Protein AF-A0AAP9J0S4-F1 (afdb_monomer_lite)

InterPro domains:
  IPR005135 Endonuclease/exonuclease/phosphatase [PF03372] (2-81)
  IPR036691 Endonuclease/exonuclease/phosphatase superfamily [G3DSA:3.60.10.10] (1-90)
  IPR036691 Endonuclease/exonuclease/phosphatase superfamily [SSF56219] (2-86)
  IPR051916 GPI-anchor maturation lipid remodeler [PTHR14859] (1-74)

Organism: Paenibacillus thiaminolyticus (NCBI:txid49283)

pLDDT: mean 79.54, std 16.43, range [41.91, 96.81]

Foldseek 3Di:
DLVVVLVVVDQKDKDAWQKQLADVVVVNDNRQVVSCVSSVQPAKDDDFPDWDDDPPDDDIITTTMMMTGNDHDPDDDDDDPPPPDPDDDPDDDD

Radius of gyration: 18.27 Å; chains: 1; bounding box: 51×46×35 Å

Secondary structure (DSSP, 8-state):
-HHHHHHTT-SEEEEEEEEES--GGGTT-BHHHHHHHHTT--EEEEEEEEEE--SSSSS-EEEEEEEEESS-----------------------

Structure (mmCIF, N/CA/C/O backbone):
data_AF-A0AAP9J0S4-F1
#
_entry.id   AF-A0AAP9J0S4-F1
#
loop_
_atom_site.group_PDB
_atom_site.id
_atom_site.type_symbol
_atom_site.label_atom_id
_atom_site.label_alt_id
_atom_site.label_comp_id
_atom_site.label_asym_id
_atom_site.label_entity_id
_atom_site.label_seq_id
_atom_site.pdbx_PDB_ins_code
_atom_site.Cartn_x
_atom_site.Cartn_y
_atom_site.Cartn_z
_atom_site.occupancy
_atom_site.B_iso_or_equiv
_atom_site.auth_seq_id
_atom_site.auth_comp_id
_atom_site.auth_asym_id
_atom_site.auth_atom_id
_atom_site.pdbx_PDB_model_num
ATOM 1 N N . MET A 1 1 ? -13.306 -4.334 -8.137 1.00 73.06 1 MET A N 1
ATOM 2 C CA . MET A 1 1 ? -12.638 -4.315 -6.817 1.00 73.06 1 MET A CA 1
ATOM 3 C C . MET A 1 1 ? -13.171 -3.201 -5.927 1.00 73.06 1 MET A C 1
ATOM 5 O O . MET A 1 1 ? -13.698 -3.526 -4.879 1.00 73.06 1 MET A O 1
ATOM 9 N N . ALA A 1 2 ? -13.100 -1.930 -6.343 1.00 73.94 2 ALA A N 1
ATOM 10 C CA . ALA A 1 2 ? -13.507 -0.799 -5.498 1.00 73.94 2 ALA A CA 1
ATOM 11 C C . ALA A 1 2 ? -14.925 -0.918 -4.909 1.00 73.94 2 ALA A C 1
ATOM 13 O O . ALA A 1 2 ? -15.080 -0.732 -3.714 1.00 73.94 2 ALA A O 1
ATOM 14 N N . GLN A 1 3 ? -15.923 -1.319 -5.701 1.00 78.19 3 GLN A N 1
ATOM 15 C CA . GLN A 1 3 ? -17.304 -1.445 -5.217 1.00 78.19 3 GLN A CA 1
ATOM 16 C C . GLN A 1 3 ? -17.453 -2.425 -4.036 1.00 78.19 3 GLN A C 1
ATOM 18 O O . GLN A 1 3 ? -18.092 -2.102 -3.045 1.00 78.19 3 GLN A O 1
ATOM 23 N N . VAL A 1 4 ? -16.800 -3.590 -4.094 1.00 84.12 4 VAL A N 1
ATOM 24 C CA . VAL A 1 4 ? -16.841 -4.585 -3.004 1.00 84.12 4 VAL A CA 1
ATOM 25 C C . VAL A 1 4 ? -16.211 -4.030 -1.722 1.00 84.12 4 VAL A C 1
ATOM 27 O O . VAL A 1 4 ? -16.679 -4.305 -0.624 1.00 84.12 4 VAL A O 1
ATOM 30 N N . ILE A 1 5 ? -15.156 -3.227 -1.868 1.00 82.69 5 ILE A N 1
ATOM 31 C CA . ILE A 1 5 ? -14.460 -2.580 -0.751 1.00 82.69 5 ILE A CA 1
ATOM 32 C C . ILE A 1 5 ? -15.303 -1.437 -0.155 1.00 82.69 5 ILE A C 1
ATOM 34 O O . ILE A 1 5 ? -15.322 -1.240 1.060 1.00 82.69 5 ILE A O 1
ATOM 38 N N . GLU A 1 6 ? -16.004 -0.675 -0.999 1.00 84.25 6 GLU A N 1
ATOM 39 C CA . GLU A 1 6 ? -16.937 0.375 -0.567 1.00 84.25 6 GLU A CA 1
ATOM 40 C C . GLU A 1 6 ? -18.061 -0.227 0.285 1.00 84.25 6 GLU A C 1
ATOM 42 O O . GLU A 1 6 ? -18.354 0.267 1.375 1.00 84.25 6 GLU A O 1
ATOM 47 N N . GLU A 1 7 ? -18.635 -1.336 -0.181 1.00 87.00 7 GLU A N 1
ATOM 48 C CA . GLU A 1 7 ? -19.712 -2.059 0.496 1.00 87.00 7 GLU A CA 1
ATOM 49 C C . GLU A 1 7 ? -19.257 -2.704 1.817 1.00 87.00 7 GLU A C 1
ATOM 51 O O . GLU A 1 7 ? -20.052 -2.802 2.751 1.00 87.00 7 GLU A O 1
ATOM 56 N N . SER A 1 8 ? -17.980 -3.086 1.950 1.00 87.56 8 SER A N 1
ATOM 57 C CA . SER A 1 8 ? -17.461 -3.696 3.182 1.00 87.56 8 SER A CA 1
ATOM 58 C C . SER A 1 8 ? -17.218 -2.710 4.329 1.00 87.56 8 SER A C 1
ATOM 60 O O . SER A 1 8 ? -16.914 -3.145 5.437 1.00 87.56 8 SER A O 1
ATOM 62 N N . GLN A 1 9 ? -17.310 -1.396 4.085 1.00 85.62 9 GLN A N 1
ATOM 63 C CA . GLN A 1 9 ? -17.093 -0.324 5.073 1.00 85.62 9 GLN A CA 1
ATOM 64 C C . GLN A 1 9 ? -15.787 -0.434 5.891 1.00 85.62 9 GLN A C 1
ATOM 66 O O . GLN A 1 9 ? -15.695 0.097 6.998 1.00 85.62 9 GLN A O 1
ATOM 71 N N . THR A 1 10 ? -14.764 -1.075 5.330 1.00 89.25 10 THR A N 1
ATOM 72 C CA . THR A 1 10 ? -13.496 -1.403 5.996 1.00 89.25 10 THR A CA 1
ATOM 73 C C . THR A 1 10 ? -12.687 -0.172 6.394 1.00 89.25 10 THR A C 1
ATOM 75 O O . THR A 1 10 ? -12.570 0.786 5.629 1.00 89.25 10 THR A O 1
ATOM 78 N N . ASP A 1 11 ? -12.057 -0.231 7.569 1.00 94.31 11 ASP A N 1
ATOM 79 C CA . ASP A 1 11 ? -11.167 0.830 8.058 1.00 94.31 11 ASP A CA 1
ATOM 80 C C . ASP A 1 11 ? -9.730 0.710 7.533 1.00 94.31 11 ASP A C 1
ATOM 82 O O . ASP A 1 11 ? -9.037 1.719 7.373 1.00 94.31 11 ASP A O 1
ATOM 86 N N . ILE A 1 12 ? -9.290 -0.524 7.265 1.00 94.75 12 ILE A N 1
ATOM 87 C CA . ILE A 1 12 ? -7.959 -0.861 6.756 1.00 94.75 12 ILE A CA 1
ATOM 88 C C . ILE A 1 12 ? -8.114 -1.880 5.630 1.00 94.75 12 ILE A C 1
ATOM 90 O O . ILE A 1 12 ? -8.844 -2.861 5.765 1.00 94.75 12 ILE A O 1
ATOM 94 N N . ILE A 1 13 ? -7.402 -1.656 4.530 1.00 94.75 13 ILE A N 1
ATOM 95 C CA . ILE A 1 13 ? -7.391 -2.529 3.358 1.00 94.75 13 ILE A CA 1
ATO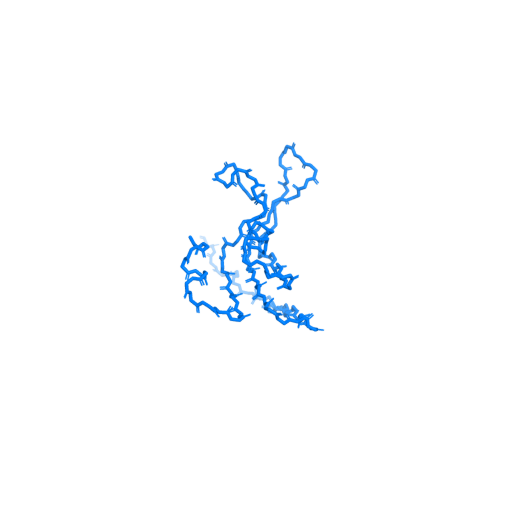M 96 C C . ILE A 1 13 ? -5.944 -2.897 3.061 1.00 94.75 13 ILE A C 1
ATOM 98 O O . ILE A 1 13 ? -5.103 -2.012 2.920 1.00 94.75 13 ILE A O 1
ATOM 102 N N . ALA A 1 14 ? -5.671 -4.192 2.922 1.00 94.75 14 ALA A N 1
ATOM 103 C CA . ALA A 1 14 ? -4.403 -4.708 2.422 1.00 94.75 14 ALA A CA 1
ATOM 104 C C . ALA A 1 14 ? -4.628 -5.353 1.050 1.00 94.75 14 ALA A C 1
ATOM 106 O O . ALA A 1 14 ? -5.504 -6.202 0.892 1.00 94.75 14 ALA A O 1
ATOM 107 N N . LEU A 1 15 ? -3.846 -4.930 0.063 1.00 94.06 15 LEU A N 1
ATOM 108 C CA . LEU A 1 15 ? -3.925 -5.381 -1.319 1.00 94.06 15 LEU A CA 1
ATOM 109 C C . LEU A 1 15 ? -2.609 -6.040 -1.712 1.00 94.06 15 LEU A C 1
ATOM 111 O O . LEU A 1 15 ? -1.535 -5.477 -1.486 1.00 94.06 15 LEU A O 1
ATOM 115 N N . ASN A 1 16 ? -2.713 -7.204 -2.341 1.00 93.31 16 ASN A N 1
ATOM 116 C CA . ASN A 1 16 ? -1.612 -7.806 -3.080 1.00 93.31 16 ASN A CA 1
ATOM 117 C C . ASN A 1 16 ? -1.713 -7.398 -4.551 1.00 93.31 16 ASN A C 1
ATOM 119 O O . ASN A 1 16 ? -2.776 -6.983 -5.015 1.00 93.31 16 ASN A O 1
ATOM 123 N N . GLU A 1 17 ? -0.617 -7.582 -5.278 1.00 90.94 17 GLU A N 1
ATOM 124 C CA . GLU A 1 17 ? -0.600 -7.517 -6.742 1.00 90.94 17 GLU A CA 1
ATOM 125 C C . GLU A 1 17 ? -1.001 -6.160 -7.346 1.00 90.94 17 GLU A C 1
ATOM 127 O O . GLU A 1 17 ? -1.637 -6.083 -8.395 1.00 90.94 17 GLU A O 1
ATOM 132 N N . VAL A 1 18 ? -0.631 -5.068 -6.679 1.00 90.12 18 VAL A N 1
ATOM 133 C CA . VAL A 1 18 ? -0.972 -3.710 -7.108 1.00 90.12 18 VAL A CA 1
ATOM 134 C C . VAL A 1 18 ? 0.034 -3.215 -8.142 1.00 90.12 18 VAL A C 1
ATOM 136 O O . VAL A 1 18 ? 1.232 -3.121 -7.858 1.00 90.12 18 VAL A O 1
ATOM 139 N N . ASP A 1 19 ? -0.471 -2.850 -9.321 1.00 87.00 19 ASP A N 1
ATOM 140 C CA . ASP A 1 19 ? 0.311 -2.240 -10.396 1.00 87.00 19 ASP A CA 1
ATOM 141 C C . ASP A 1 19 ? 0.490 -0.732 -10.174 1.00 87.00 19 ASP A C 1
ATOM 143 O O . ASP A 1 19 ? -0.459 0.011 -9.900 1.00 87.00 19 ASP A O 1
ATOM 147 N N . LYS A 1 20 ? 1.712 -0.258 -10.420 1.00 82.00 20 LYS A N 1
ATOM 148 C CA . LYS A 1 20 ? 2.051 1.158 -10.545 1.00 82.00 20 LYS A CA 1
ATOM 149 C C . LYS A 1 20 ? 2.893 1.360 -11.799 1.00 82.00 20 LYS A C 1
ATOM 151 O O . LYS A 1 20 ? 4.083 1.056 -11.810 1.00 82.00 20 LYS A O 1
ATOM 156 N N . TYR A 1 21 ? 2.259 1.820 -12.879 1.00 74.25 21 TYR A N 1
ATOM 157 C CA . TYR A 1 21 ? 2.886 1.958 -14.206 1.00 74.25 21 TYR A CA 1
ATOM 158 C C . TYR A 1 21 ? 3.491 0.642 -14.755 1.00 74.25 21 TYR A C 1
ATOM 160 O O . TYR A 1 21 ? 4.445 0.664 -15.531 1.00 74.25 21 TYR A O 1
ATOM 168 N N . PHE A 1 22 ? 2.980 -0.522 -14.325 1.00 57.59 22 PHE A N 1
ATOM 169 C CA . PHE A 1 22 ? 3.620 -1.823 -14.570 1.00 57.59 22 PHE A CA 1
ATOM 170 C C . PHE A 1 22 ? 3.327 -2.412 -15.959 1.00 57.59 22 PHE A C 1
ATOM 172 O O . PHE A 1 22 ? 4.168 -3.116 -16.517 1.00 57.59 22 PHE A O 1
ATOM 179 N N . SER A 1 23 ? 2.168 -2.136 -16.569 1.00 58.34 23 SER A N 1
ATOM 180 C CA . SER A 1 23 ? 1.888 -2.669 -17.904 1.00 58.34 23 SER A CA 1
ATOM 181 C C . SER A 1 23 ? 0.921 -1.830 -18.739 1.00 58.34 23 SER A C 1
ATOM 183 O O . SER A 1 23 ? 0.016 -1.170 -18.233 1.00 58.34 23 SER A O 1
ATOM 185 N N . ARG A 1 24 ? 1.035 -1.975 -20.069 1.00 54.34 24 ARG A N 1
ATOM 186 C CA . ARG A 1 24 ? 0.017 -1.527 -21.039 1.00 54.34 24 ARG A CA 1
ATOM 187 C C . ARG A 1 24 ? -1.371 -2.131 -20.771 1.00 54.34 24 ARG A C 1
ATOM 189 O O . ARG A 1 24 ? -2.350 -1.581 -21.252 1.00 54.34 24 ARG A O 1
ATOM 196 N N . ARG A 1 25 ? -1.468 -3.260 -20.048 1.00 56.75 25 ARG A N 1
ATOM 197 C CA . ARG A 1 25 ? -2.754 -3.898 -19.713 1.00 56.75 25 ARG A CA 1
ATOM 198 C C . ARG A 1 25 ? -3.489 -3.191 -18.573 1.00 56.75 25 ARG A C 1
ATOM 200 O O . ARG A 1 25 ? -4.705 -3.304 -18.506 1.00 56.75 25 ARG A O 1
ATOM 207 N N . SER A 1 26 ? -2.774 -2.465 -17.714 1.00 55.28 26 SER A N 1
ATOM 208 C CA . SER A 1 26 ? -3.342 -1.585 -16.684 1.00 55.28 26 SER A CA 1
ATOM 209 C C . SER A 1 26 ? -3.441 -0.126 -17.145 1.00 55.28 26 SER A C 1
ATOM 211 O O . SER A 1 26 ? -3.659 0.755 -16.322 1.00 55.28 26 SER A O 1
ATOM 213 N N . ASP A 1 27 ? -3.258 0.134 -18.447 1.00 58.38 27 ASP A N 1
ATOM 214 C CA . ASP A 1 27 ? -3.213 1.473 -19.055 1.00 58.38 27 ASP A CA 1
ATOM 215 C C . ASP A 1 27 ? -2.205 2.426 -18.379 1.00 58.38 27 ASP A C 1
ATOM 217 O O . ASP A 1 27 ? -2.355 3.644 -18.381 1.00 58.38 27 ASP A O 1
ATOM 221 N N . ASN A 1 28 ? -1.156 1.859 -17.765 1.00 60.28 28 ASN A N 1
ATOM 222 C CA . ASN A 1 28 ? -0.207 2.574 -16.908 1.00 60.28 28 ASN A CA 1
ATOM 223 C C . ASN A 1 28 ? -0.862 3.318 -15.724 1.00 60.28 28 ASN A C 1
ATOM 225 O O . ASN A 1 28 ? -0.331 4.327 -15.267 1.00 60.28 28 ASN A O 1
ATOM 229 N N . ALA A 1 29 ? -1.990 2.840 -15.199 1.00 67.94 29 ALA A N 1
ATOM 230 C CA . ALA A 1 29 ? -2.625 3.453 -14.040 1.00 67.94 29 ALA A CA 1
ATOM 231 C C . ALA A 1 29 ? -1.774 3.286 -12.766 1.00 67.94 29 ALA A C 1
ATOM 233 O O . ALA A 1 29 ? -1.194 2.227 -12.509 1.00 67.94 29 ALA A O 1
ATOM 234 N N . ASP A 1 30 ? -1.736 4.326 -11.931 1.00 81.50 30 ASP A N 1
ATOM 235 C CA . ASP A 1 30 ? -1.360 4.205 -10.521 1.00 81.50 30 ASP A CA 1
ATOM 236 C C . ASP A 1 30 ? -2.602 3.707 -9.763 1.00 81.50 30 ASP A C 1
ATOM 238 O O . ASP A 1 30 ? -3.458 4.489 -9.340 1.00 81.50 30 ASP A O 1
ATOM 242 N N . GLN A 1 31 ? -2.750 2.379 -9.678 1.00 87.12 31 GLN A N 1
ATOM 243 C CA . GLN A 1 31 ? -3.962 1.750 -9.139 1.00 87.12 31 GLN A CA 1
ATOM 244 C C . GLN A 1 31 ? -4.213 2.134 -7.681 1.00 87.12 31 GLN A C 1
ATOM 246 O O . GLN A 1 31 ? -5.364 2.300 -7.275 1.00 87.12 31 GLN A O 1
ATOM 251 N N . LEU A 1 32 ? -3.142 2.295 -6.899 1.00 90.06 32 LEU A N 1
ATOM 252 C CA . LEU A 1 32 ? -3.249 2.713 -5.508 1.00 90.06 32 LEU A CA 1
ATOM 253 C C . LEU A 1 32 ? -3.800 4.131 -5.396 1.00 90.06 32 LEU A C 1
ATOM 255 O O . LEU A 1 32 ? -4.675 4.372 -4.568 1.00 90.06 32 LEU A O 1
ATOM 259 N N . THR A 1 33 ? -3.306 5.057 -6.218 1.00 88.38 33 THR A N 1
ATOM 260 C CA . THR A 1 33 ? -3.796 6.440 -6.231 1.00 88.38 33 THR A CA 1
ATOM 261 C C . THR A 1 33 ? -5.271 6.474 -6.610 1.00 88.38 33 THR A C 1
ATOM 263 O O . THR A 1 33 ? -6.077 7.018 -5.863 1.00 88.38 33 THR A O 1
ATOM 266 N N . TRP A 1 34 ? -5.652 5.775 -7.684 1.00 90.19 34 TRP A N 1
ATOM 267 C CA . TRP A 1 34 ? -7.049 5.701 -8.112 1.00 90.19 34 TRP A CA 1
ATOM 268 C C . TRP A 1 34 ? -7.977 5.134 -7.023 1.00 90.19 34 TRP A C 1
ATOM 270 O O . TRP A 1 34 ? -9.054 5.678 -6.777 1.00 90.19 34 TRP A O 1
ATOM 280 N N . LEU A 1 35 ? -7.559 4.066 -6.332 1.00 90.75 35 LEU A N 1
ATOM 281 C CA . LEU A 1 35 ? -8.318 3.494 -5.213 1.00 90.75 35 LEU A CA 1
ATOM 282 C C . LEU A 1 35 ? -8.389 4.438 -4.012 1.00 90.75 35 LEU A C 1
ATOM 284 O O . LEU A 1 35 ? -9.447 4.552 -3.402 1.00 90.75 35 LEU A O 1
ATOM 288 N N . SER A 1 36 ? -7.284 5.103 -3.673 1.00 90.69 36 SER A N 1
ATOM 289 C CA . SER A 1 36 ? -7.221 6.032 -2.537 1.00 90.69 36 SER A CA 1
ATOM 290 C C . SER A 1 36 ? -8.184 7.201 -2.740 1.00 90.69 36 SER A C 1
ATOM 292 O O . SER A 1 36 ? -8.938 7.537 -1.825 1.00 90.69 36 SER A O 1
ATOM 294 N N . ASP A 1 37 ? -8.215 7.754 -3.955 1.00 90.44 37 ASP A N 1
ATOM 295 C CA . ASP A 1 37 ? -9.121 8.837 -4.335 1.00 90.44 37 ASP A CA 1
ATOM 296 C C . ASP A 1 37 ? -10.579 8.380 -4.301 1.00 90.44 37 ASP A C 1
ATOM 298 O O . ASP A 1 37 ? -11.427 9.034 -3.695 1.00 90.44 37 ASP A O 1
ATOM 302 N N . ARG A 1 38 ? -10.871 7.223 -4.904 1.00 91.12 38 ARG A N 1
ATOM 303 C CA . ARG A 1 38 ? -12.235 6.695 -4.983 1.00 91.12 38 ARG A CA 1
ATOM 304 C C . ARG A 1 38 ? -12.817 6.335 -3.612 1.00 91.12 38 ARG A C 1
ATOM 306 O O . ARG A 1 38 ? -13.990 6.592 -3.365 1.00 91.12 38 ARG A O 1
ATOM 313 N N . LEU A 1 39 ? -12.006 5.757 -2.728 1.00 90.75 39 LEU A N 1
ATOM 314 C CA . LEU A 1 39 ? -12.420 5.336 -1.387 1.00 90.75 39 LEU A CA 1
ATOM 315 C C . LEU A 1 39 ? -12.319 6.463 -0.347 1.00 90.75 39 LEU A C 1
ATOM 317 O O . LEU A 1 39 ? -12.622 6.239 0.826 1.00 90.75 39 LEU A O 1
ATOM 321 N N . CYS A 1 40 ? -11.873 7.662 -0.744 1.00 91.12 40 CYS A N 1
ATOM 322 C CA . CYS A 1 40 ? -11.573 8.780 0.155 1.00 91.12 40 CYS A CA 1
ATOM 323 C C . CYS A 1 40 ? -10.587 8.413 1.288 1.00 91.12 40 CYS A C 1
ATOM 325 O O . CYS A 1 40 ? -10.631 8.992 2.377 1.00 91.12 40 CYS A O 1
ATOM 327 N N . MET A 1 41 ? -9.679 7.462 1.048 1.00 92.94 41 MET A N 1
ATOM 328 C CA . MET A 1 41 ? -8.701 6.988 2.032 1.00 92.94 41 MET A CA 1
ATOM 329 C C . MET A 1 41 ? -7.358 7.673 1.801 1.00 92.94 41 MET A C 1
ATOM 331 O O . MET A 1 41 ? -6.559 7.267 0.964 1.00 92.94 41 MET A O 1
ATOM 335 N N . ARG A 1 42 ? -7.115 8.740 2.569 1.00 90.38 42 ARG A N 1
ATOM 336 C CA . ARG A 1 42 ? -5.943 9.619 2.412 1.00 90.38 42 ARG A CA 1
ATOM 337 C C . ARG A 1 42 ? -4.637 9.030 2.946 1.00 90.38 42 ARG A C 1
ATOM 339 O O . ARG A 1 42 ? -3.572 9.557 2.636 1.00 90.38 42 ARG A O 1
ATOM 346 N N . HIS A 1 43 ? -4.703 7.983 3.764 1.00 95.44 43 HIS A N 1
ATOM 347 C CA . HIS A 1 43 ? -3.517 7.315 4.285 1.00 95.44 43 HIS A CA 1
ATOM 348 C C . HIS A 1 43 ? -3.304 6.019 3.520 1.00 95.44 43 HIS A C 1
ATOM 350 O O . HIS A 1 43 ? -4.018 5.042 3.728 1.00 95.44 43 HIS A O 1
ATOM 356 N N . SER A 1 44 ? -2.315 6.005 2.636 1.00 95.25 44 SER A N 1
ATOM 357 C CA . SER A 1 44 ? -1.955 4.810 1.886 1.00 95.25 44 SER A CA 1
ATOM 358 C C . SER A 1 44 ? -0.445 4.632 1.802 1.00 95.25 44 SER A C 1
ATOM 360 O O . SER A 1 44 ? 0.332 5.581 1.922 1.00 9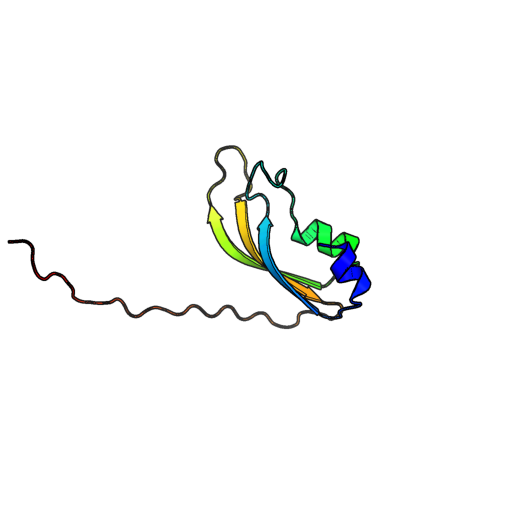5.25 44 SER A O 1
ATOM 362 N N . PHE A 1 45 ? -0.019 3.383 1.646 1.00 95.25 45 PHE A N 1
ATOM 363 C CA . PHE A 1 45 ? 1.380 3.014 1.495 1.00 95.25 45 PHE A CA 1
ATOM 364 C C . PHE A 1 45 ? 1.532 1.961 0.401 1.00 95.25 45 PHE A C 1
ATOM 366 O O . PHE A 1 45 ? 0.765 1.001 0.353 1.00 95.25 45 PHE A O 1
ATOM 373 N N . PHE A 1 46 ? 2.552 2.119 -0.443 1.00 94.56 46 PHE A N 1
ATOM 374 C CA . PHE A 1 46 ? 2.935 1.143 -1.459 1.00 94.56 46 PHE A CA 1
ATOM 375 C C . PHE A 1 46 ? 4.299 0.532 -1.129 1.00 94.56 46 PHE A C 1
ATOM 377 O O . PHE A 1 46 ? 5.299 1.243 -0.989 1.00 94.56 46 PHE A O 1
ATOM 384 N N . GLY A 1 47 ? 4.342 -0.793 -1.031 1.00 93.75 47 GLY A N 1
ATOM 385 C CA . GLY A 1 47 ? 5.554 -1.585 -0.875 1.00 93.75 47 GLY A CA 1
ATOM 386 C C . GLY A 1 47 ? 5.875 -2.326 -2.174 1.00 93.75 47 GLY A C 1
ATOM 387 O O . GLY A 1 47 ? 5.298 -3.393 -2.393 1.00 93.75 47 GLY A O 1
ATOM 388 N N . PRO A 1 48 ? 6.780 -1.813 -3.033 1.00 91.88 48 PRO A N 1
ATOM 389 C CA . PRO A 1 48 ? 7.142 -2.499 -4.269 1.00 91.88 48 PRO A CA 1
ATOM 390 C C . PRO A 1 48 ? 7.843 -3.825 -3.955 1.00 91.88 48 PRO A C 1
ATOM 392 O O . PRO A 1 48 ? 8.814 -3.852 -3.200 1.00 91.88 48 PRO A O 1
ATOM 395 N N . ALA A 1 49 ? 7.367 -4.909 -4.562 1.00 90.62 49 ALA A N 1
ATOM 396 C CA . ALA A 1 49 ? 8.019 -6.217 -4.545 1.00 90.62 49 ALA A CA 1
ATOM 397 C C . ALA A 1 49 ? 8.939 -6.387 -5.763 1.00 90.62 49 ALA A C 1
ATOM 399 O O . ALA A 1 49 ? 10.025 -6.950 -5.662 1.00 90.62 49 ALA A O 1
ATOM 400 N N . ILE A 1 50 ? 8.516 -5.857 -6.914 1.00 88.88 50 ILE A N 1
ATOM 401 C CA . ILE A 1 50 ? 9.253 -5.879 -8.176 1.00 88.88 50 ILE A CA 1
ATOM 402 C C . ILE A 1 50 ? 9.307 -4.451 -8.718 1.00 88.88 50 ILE A C 1
ATOM 404 O O . ILE A 1 50 ? 8.306 -3.736 -8.733 1.00 88.88 50 ILE A O 1
ATOM 408 N N . THR A 1 51 ? 10.487 -4.025 -9.166 1.00 89.25 51 THR A N 1
ATOM 409 C CA . THR A 1 51 ? 10.691 -2.769 -9.900 1.00 89.25 51 THR A CA 1
ATOM 410 C C . THR A 1 51 ? 11.458 -3.091 -11.171 1.00 89.25 51 THR A C 1
ATOM 412 O O . THR A 1 51 ? 12.483 -3.767 -11.109 1.00 89.25 51 THR A O 1
ATOM 415 N N . PHE A 1 52 ? 10.977 -2.617 -12.315 1.00 84.00 52 PHE A N 1
ATOM 416 C CA . PHE A 1 52 ? 11.648 -2.819 -13.595 1.00 84.00 52 PHE A CA 1
ATOM 417 C C . PHE A 1 52 ? 11.889 -1.482 -14.296 1.00 84.00 52 PHE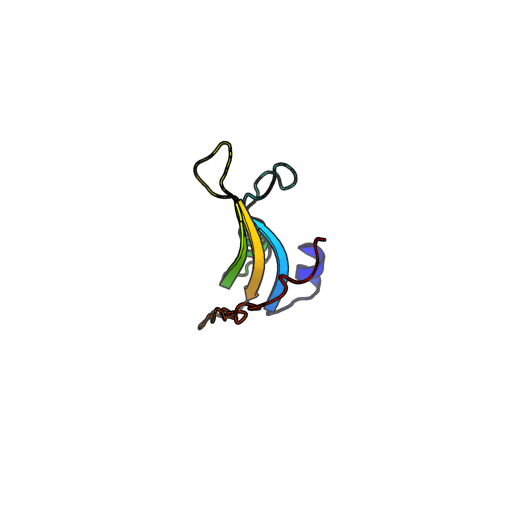 A C 1
ATOM 419 O O . PHE A 1 52 ? 11.146 -0.511 -14.126 1.00 84.00 52 PHE A O 1
ATOM 426 N N . SER A 1 53 ? 12.963 -1.427 -15.081 1.00 80.44 53 SER A N 1
ATOM 427 C CA . SER A 1 53 ? 13.292 -0.246 -15.867 1.00 80.44 53 SER A CA 1
ATOM 428 C C . SER A 1 53 ? 12.267 -0.054 -16.980 1.00 80.44 53 SER A C 1
ATOM 430 O O . SER A 1 53 ? 11.922 -0.980 -17.719 1.00 80.44 53 SER A O 1
ATOM 432 N N . SER A 1 54 ? 11.768 1.170 -17.109 1.00 72.44 54 SER A N 1
ATOM 433 C CA . SER A 1 54 ? 10.878 1.506 -18.211 1.00 72.44 54 SER A CA 1
ATOM 434 C C . SER A 1 54 ? 11.646 1.491 -19.532 1.00 72.44 54 SER A C 1
ATOM 436 O O . SER A 1 54 ? 12.748 2.028 -19.633 1.00 72.44 54 SER A O 1
ATOM 438 N N . LYS A 1 55 ? 11.059 0.859 -20.556 1.00 64.75 55 LYS A N 1
ATOM 439 C CA . LYS A 1 55 ? 11.641 0.786 -21.907 1.00 64.75 55 LYS A CA 1
ATOM 440 C C . LYS A 1 55 ? 11.433 2.071 -22.715 1.00 64.75 55 LYS A C 1
ATOM 442 O O . LYS A 1 55 ? 12.109 2.259 -23.719 1.00 64.75 55 LYS A O 1
ATOM 447 N N . THR A 1 56 ? 10.475 2.914 -22.322 1.00 63.81 56 THR A N 1
ATOM 448 C CA . THR A 1 56 ? 9.972 4.025 -23.152 1.00 63.81 56 THR A CA 1
ATOM 449 C C . THR A 1 56 ? 9.672 5.312 -22.377 1.00 63.81 56 THR A C 1
ATOM 451 O O . THR A 1 56 ? 9.173 6.259 -22.975 1.00 63.81 56 THR A O 1
ATOM 454 N N . GLY A 1 57 ? 9.927 5.383 -21.067 1.00 59.03 57 GLY A N 1
ATOM 455 C CA . GLY A 1 57 ? 9.583 6.557 -20.258 1.00 59.03 57 GLY A CA 1
ATOM 456 C C . GLY A 1 57 ? 10.422 6.712 -18.992 1.00 59.03 57 GLY A C 1
ATOM 457 O O . GLY A 1 57 ? 11.099 5.788 -18.558 1.00 59.03 57 GLY A O 1
ATOM 458 N N . SER A 1 58 ? 10.359 7.899 -18.393 1.00 69.25 58 SER A N 1
ATOM 459 C CA . SER A 1 58 ? 11.195 8.325 -17.262 1.00 69.25 58 SER A CA 1
ATOM 460 C C . SER A 1 58 ? 10.835 7.675 -15.917 1.00 69.25 58 SER A C 1
ATOM 462 O O . SER A 1 58 ? 11.609 7.780 -14.970 1.00 69.25 58 SER A O 1
ATOM 464 N N . VAL A 1 59 ? 9.666 7.030 -15.809 1.00 75.69 59 VAL A N 1
ATOM 465 C CA . VAL A 1 59 ? 9.149 6.455 -14.554 1.00 75.69 59 VAL A CA 1
ATOM 466 C C . VAL A 1 59 ? 9.233 4.925 -14.607 1.00 75.69 59 VAL A C 1
ATOM 468 O O . VAL A 1 59 ? 8.701 4.339 -15.552 1.00 75.69 59 VAL A O 1
ATOM 471 N N . PRO A 1 60 ? 9.892 4.261 -13.637 1.00 82.00 60 PRO A N 1
ATOM 472 C CA . PRO A 1 60 ? 9.952 2.804 -13.577 1.00 82.00 60 PRO A CA 1
ATOM 473 C C . PRO A 1 60 ? 8.581 2.221 -13.232 1.00 82.00 60 PRO A C 1
ATOM 475 O O . PRO A 1 60 ? 7.849 2.777 -12.412 1.00 82.00 60 PRO A O 1
ATOM 478 N N . GLY A 1 61 ? 8.252 1.077 -13.826 1.00 86.12 61 GLY A N 1
ATOM 479 C CA . GLY A 1 61 ? 7.058 0.341 -13.438 1.00 86.12 61 GLY A CA 1
ATOM 480 C C . GLY A 1 61 ? 7.326 -0.514 -12.202 1.00 86.12 61 GLY A C 1
ATOM 481 O O . GLY A 1 61 ? 8.429 -1.040 -12.004 1.00 86.12 61 GLY A O 1
ATOM 482 N N . GLN A 1 62 ? 6.315 -0.638 -11.347 1.00 90.44 62 GLN A N 1
ATOM 483 C CA . GLN A 1 62 ? 6.412 -1.330 -10.068 1.00 90.44 62 GLN A CA 1
ATOM 484 C C . GLN A 1 62 ? 5.177 -2.181 -9.803 1.00 90.44 62 GLN A C 1
ATOM 486 O O . GLN A 1 62 ? 4.067 -1.817 -10.177 1.00 90.44 62 GLN A O 1
ATOM 491 N N . TYR A 1 63 ? 5.393 -3.298 -9.123 1.00 90.12 63 TYR A N 1
ATOM 492 C CA . TYR A 1 63 ? 4.348 -4.216 -8.693 1.00 90.12 63 TYR A CA 1
ATOM 493 C C . TYR A 1 63 ? 4.629 -4.653 -7.265 1.00 90.12 63 TYR A C 1
ATOM 495 O O . TYR A 1 63 ? 5.785 -4.894 -6.902 1.00 90.12 63 TYR A O 1
ATOM 503 N N . GLY A 1 64 ? 3.600 -4.728 -6.432 1.00 92.94 64 GLY A N 1
ATOM 504 C CA . GLY A 1 64 ? 3.788 -5.096 -5.037 1.00 92.94 64 GLY A CA 1
ATOM 505 C C . GLY A 1 64 ? 2.522 -5.011 -4.213 1.00 92.94 64 GLY A C 1
ATOM 506 O O . GLY A 1 64 ? 1.416 -5.172 -4.722 1.00 92.94 64 GLY A O 1
ATOM 507 N N . ASN A 1 65 ? 2.707 -4.759 -2.925 1.00 94.94 65 ASN A N 1
ATOM 508 C CA . ASN A 1 65 ? 1.618 -4.718 -1.963 1.00 94.94 65 ASN A CA 1
ATOM 509 C C . ASN A 1 65 ? 1.247 -3.273 -1.650 1.00 94.94 65 ASN A C 1
ATOM 511 O O . ASN A 1 65 ? 2.106 -2.385 -1.648 1.00 94.94 65 ASN A O 1
ATOM 515 N N . ALA A 1 66 ? -0.018 -3.042 -1.322 1.00 94.88 66 ALA A N 1
ATOM 516 C CA . ALA A 1 66 ? -0.483 -1.746 -0.868 1.00 94.88 66 ALA A CA 1
ATOM 517 C C . ALA A 1 66 ? -1.351 -1.854 0.381 1.00 94.88 66 ALA A C 1
ATOM 519 O O . ALA A 1 66 ? -2.046 -2.844 0.595 1.00 94.88 66 ALA A O 1
ATOM 520 N N . VAL A 1 67 ? -1.326 -0.799 1.185 1.00 95.94 67 VAL A N 1
ATOM 521 C CA . VAL A 1 67 ? -2.225 -0.615 2.322 1.00 95.94 67 VAL A CA 1
ATOM 522 C C . VAL A 1 67 ? -2.958 0.707 2.150 1.00 95.94 67 VAL A C 1
ATOM 524 O O . VAL A 1 67 ? -2.329 1.707 1.808 1.00 95.94 67 VAL A O 1
ATOM 527 N N . LEU A 1 68 ? -4.265 0.718 2.411 1.00 95.94 68 LEU A N 1
ATOM 528 C CA . LEU A 1 68 ? -5.070 1.924 2.598 1.00 95.94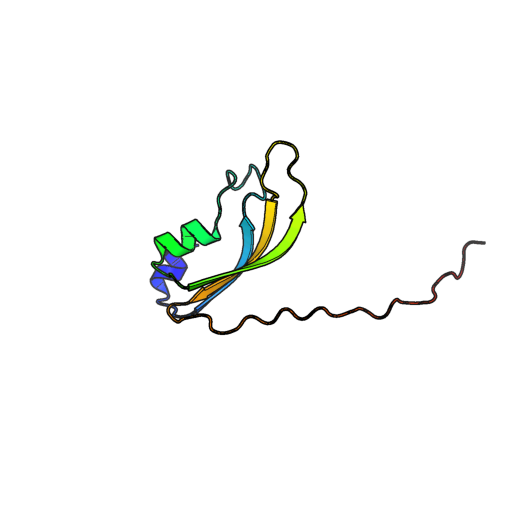 68 LEU A CA 1
ATOM 529 C C . LEU A 1 68 ? -5.664 1.915 4.005 1.00 95.94 68 LEU A C 1
ATOM 531 O O . LEU A 1 68 ? -6.047 0.865 4.517 1.00 95.94 68 LEU A O 1
ATOM 535 N N . SER A 1 69 ? -5.746 3.082 4.630 1.00 95.62 69 SER A N 1
ATOM 536 C CA . SER A 1 69 ? -6.196 3.253 6.007 1.00 95.62 69 SER A CA 1
ATOM 537 C C . SER A 1 69 ? -7.001 4.544 6.156 1.00 95.62 69 SER A C 1
ATOM 539 O O . SER A 1 69 ? -6.672 5.579 5.571 1.00 95.62 69 SER A O 1
ATOM 541 N N . ARG A 1 70 ? -8.062 4.502 6.969 1.00 94.81 70 ARG A N 1
ATOM 542 C CA . ARG A 1 70 ? -8.745 5.717 7.449 1.00 94.81 70 ARG A CA 1
ATOM 543 C C . ARG A 1 70 ? -7.920 6.473 8.493 1.00 94.81 70 ARG A C 1
ATOM 545 O O . ARG A 1 70 ? -8.145 7.660 8.701 1.00 94.81 70 ARG A O 1
ATOM 552 N N . PHE A 1 71 ? -6.957 5.800 9.120 1.00 96.06 71 PHE A N 1
ATOM 553 C CA . PHE A 1 71 ? -6.090 6.340 10.167 1.00 96.06 71 PHE A CA 1
ATOM 554 C C . PHE A 1 71 ? -4.666 6.617 9.655 1.00 96.06 71 PHE A C 1
ATOM 556 O O . PHE A 1 71 ? -4.2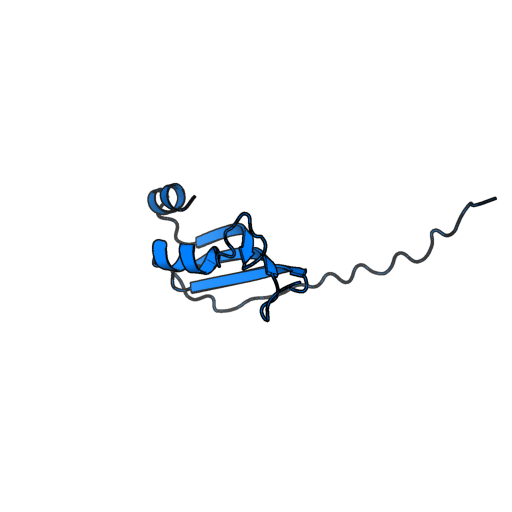05 5.911 8.750 1.00 96.06 71 PHE A O 1
ATOM 563 N N . PRO A 1 72 ? -3.929 7.572 10.255 1.00 96.81 72 PRO A N 1
ATOM 564 C CA . PRO A 1 72 ? -2.539 7.839 9.902 1.00 96.81 72 PRO A CA 1
ATOM 565 C C . PRO A 1 72 ? -1.634 6.607 10.023 1.00 96.81 72 PRO A C 1
ATOM 567 O O . PRO A 1 72 ? -1.633 5.916 11.041 1.00 96.81 72 PRO A O 1
ATOM 570 N N . ILE A 1 73 ? -0.806 6.372 9.004 1.00 95.12 73 ILE A N 1
ATOM 571 C CA . ILE A 1 73 ? 0.270 5.376 9.058 1.00 95.12 73 ILE A CA 1
ATOM 572 C C . ILE A 1 73 ? 1.470 6.033 9.746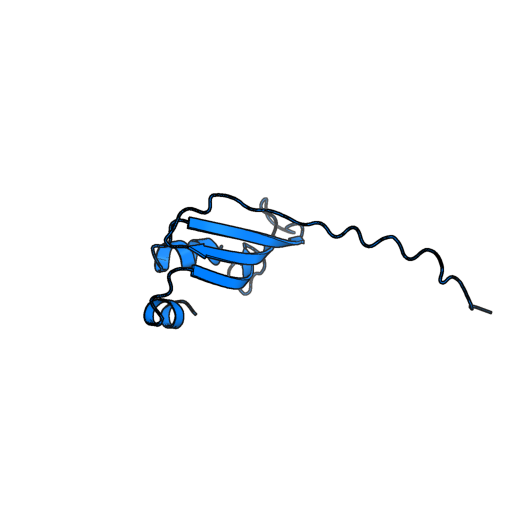 1.00 95.12 73 ILE A C 1
ATOM 574 O O . ILE A 1 73 ? 2.161 6.855 9.148 1.00 95.12 73 ILE A O 1
ATOM 578 N N . VAL A 1 74 ? 1.698 5.695 11.016 1.00 96.62 74 VAL A N 1
ATOM 579 C CA . VAL A 1 74 ? 2.738 6.329 11.851 1.00 96.62 74 VAL A CA 1
ATOM 580 C C . VAL A 1 74 ? 4.120 5.688 11.716 1.00 96.62 74 VAL A C 1
ATOM 582 O O . VAL A 1 74 ? 5.124 6.322 12.026 1.00 96.62 74 VAL A O 1
ATOM 585 N N . LEU A 1 75 ? 4.188 4.434 11.263 1.00 94.56 75 LEU A N 1
ATOM 586 C CA . LEU A 1 75 ? 5.433 3.687 11.121 1.00 94.56 75 LEU A CA 1
ATOM 587 C C . LEU A 1 75 ? 5.310 2.660 9.997 1.00 94.56 75 LEU A C 1
ATOM 589 O O . LEU A 1 75 ? 4.307 1.959 9.890 1.00 94.56 75 LEU A O 1
ATOM 593 N N . VAL A 1 76 ? 6.370 2.536 9.201 1.00 91.50 76 VAL A N 1
ATOM 594 C CA . VAL A 1 76 ? 6.523 1.469 8.213 1.00 91.50 76 VAL A CA 1
ATOM 595 C C . VAL A 1 76 ? 7.885 0.820 8.411 1.00 91.50 76 VAL A C 1
ATOM 597 O O . VAL A 1 76 ? 8.914 1.485 8.302 1.00 91.50 76 VAL A O 1
ATOM 600 N N . ILE A 1 77 ? 7.891 -0.485 8.674 1.00 89.69 77 ILE A N 1
ATOM 601 C CA . ILE A 1 77 ? 9.113 -1.281 8.815 1.00 89.69 77 ILE A CA 1
ATOM 602 C C . ILE A 1 77 ? 9.259 -2.160 7.574 1.00 89.69 77 ILE A C 1
ATOM 604 O O . ILE A 1 77 ? 8.336 -2.881 7.202 1.00 89.69 77 ILE A O 1
ATOM 608 N N . LYS A 1 78 ? 10.431 -2.108 6.938 1.00 82.00 78 LYS A N 1
ATOM 609 C CA . LYS A 1 78 ? 10.803 -3.003 5.838 1.00 82.00 78 LYS A CA 1
ATOM 610 C C . LYS A 1 78 ? 11.820 -4.005 6.362 1.00 82.00 78 LYS A C 1
ATOM 612 O O . LYS A 1 78 ? 12.955 -3.632 6.649 1.00 82.00 78 LYS A O 1
ATOM 617 N N . THR A 1 79 ? 11.413 -5.261 6.492 1.00 75.50 79 THR A N 1
ATOM 618 C CA . THR A 1 79 ? 12.313 -6.330 6.931 1.00 75.50 79 THR A CA 1
ATOM 619 C C . THR A 1 79 ? 12.975 -6.953 5.710 1.00 75.50 79 THR A C 1
ATOM 621 O O . THR A 1 79 ? 12.301 -7.558 4.879 1.00 75.50 79 THR A O 1
ATOM 624 N N . TYR A 1 80 ? 14.294 -6.822 5.599 1.00 70.44 80 TYR A N 1
ATOM 625 C CA . TYR A 1 80 ? 15.081 -7.560 4.617 1.00 70.44 80 TYR A CA 1
ATOM 626 C C . TYR A 1 80 ? 15.583 -8.839 5.281 1.00 70.44 80 TYR A C 1
ATOM 628 O O . TYR A 1 80 ? 16.454 -8.791 6.149 1.00 70.44 80 TYR A O 1
ATOM 636 N N . TRP A 1 81 ? 15.038 -9.988 4.887 1.00 60.75 81 TRP A N 1
ATOM 637 C CA . TRP A 1 81 ? 15.663 -11.263 5.219 1.00 60.75 81 TRP A CA 1
ATOM 638 C C . TRP A 1 81 ? 16.886 -11.423 4.323 1.00 60.75 81 TRP A C 1
ATOM 640 O O . TRP A 1 81 ? 16.764 -11.718 3.134 1.00 60.75 81 TRP A O 1
ATOM 650 N N . VAL A 1 82 ? 18.076 -11.205 4.884 1.00 60.59 82 VAL A N 1
ATOM 651 C CA . VAL A 1 82 ? 19.306 -11.698 4.265 1.00 60.59 82 VAL A CA 1
ATOM 652 C C . VAL A 1 82 ? 19.213 -13.214 4.337 1.00 60.59 82 VAL A C 1
ATOM 654 O O . VAL A 1 82 ? 19.412 -13.789 5.403 1.00 60.59 82 VAL A O 1
ATOM 657 N N . VAL A 1 83 ? 18.857 -13.860 3.225 1.00 62.78 83 VAL A N 1
ATOM 658 C CA . VAL A 1 83 ? 19.036 -15.307 3.093 1.00 62.78 83 VAL A CA 1
ATOM 659 C C . VAL A 1 83 ? 20.543 -15.536 3.222 1.00 62.78 83 VAL A C 1
ATOM 661 O O . VAL A 1 83 ? 21.285 -15.045 2.364 1.00 62.78 83 VAL A O 1
ATOM 664 N N . PRO A 1 84 ? 21.032 -16.201 4.284 1.00 54.72 84 PRO A N 1
ATOM 665 C CA . PRO A 1 84 ? 22.440 -16.549 4.370 1.00 54.72 84 PRO A CA 1
ATOM 666 C C . PRO A 1 84 ? 22.749 -17.374 3.125 1.00 54.72 84 PRO A C 1
ATOM 668 O O . PRO A 1 84 ? 22.050 -18.349 2.849 1.00 54.72 84 PRO A O 1
ATOM 671 N N . GLN A 1 85 ? 23.713 -16.922 2.322 1.00 51.97 85 GLN A N 1
ATOM 672 C CA . GLN A 1 85 ? 24.084 -17.584 1.075 1.00 51.97 85 GLN A CA 1
ATOM 673 C C . GLN A 1 85 ? 24.230 -19.089 1.331 1.00 51.97 85 GLN A C 1
ATOM 675 O O . GLN A 1 85 ? 25.016 -19.487 2.191 1.00 51.97 85 GLN A O 1
ATOM 680 N N . MET A 1 86 ? 23.482 -19.919 0.592 1.00 45.81 86 MET A N 1
ATOM 681 C CA . MET A 1 86 ? 23.780 -21.345 0.482 1.00 45.81 86 MET A CA 1
ATOM 682 C C . MET A 1 86 ? 25.173 -21.473 -0.139 1.00 45.81 86 MET A C 1
ATOM 684 O O . MET A 1 86 ? 25.334 -21.497 -1.359 1.00 45.81 86 MET A O 1
ATOM 688 N N . GLN A 1 87 ? 26.198 -21.513 0.705 1.00 50.69 87 GLN A N 1
ATOM 689 C CA . GLN A 1 87 ? 27.490 -22.036 0.313 1.00 50.69 87 GLN A CA 1
ATOM 690 C C . GLN A 1 87 ? 27.320 -23.551 0.150 1.00 50.69 87 GLN A C 1
ATOM 692 O O . GLN A 1 87 ? 26.868 -24.227 1.068 1.00 50.69 87 GLN A O 1
ATOM 697 N N . HIS A 1 88 ? 27.720 -24.046 -1.022 1.00 51.09 88 HIS A N 1
ATOM 698 C CA . HIS A 1 88 ? 27.837 -25.453 -1.419 1.00 51.09 88 HIS A CA 1
ATOM 699 C C . HIS A 1 88 ? 26.583 -26.154 -1.959 1.00 51.09 88 HIS A C 1
ATOM 701 O O . HIS A 1 88 ? 25.887 -26.872 -1.251 1.00 51.09 88 HIS A O 1
ATOM 707 N N . LEU A 1 89 ? 26.446 -26.123 -3.290 1.00 42.72 89 LEU A N 1
ATOM 708 C CA . LEU A 1 89 ? 26.174 -27.356 -4.035 1.00 42.72 89 LEU A CA 1
ATOM 709 C C . LEU A 1 89 ? 26.831 -27.335 -5.427 1.00 42.72 89 LEU A C 1
ATOM 711 O O . LEU A 1 89 ? 26.170 -27.381 -6.457 1.00 42.72 89 LEU A O 1
ATOM 715 N N . ASN A 1 90 ? 28.166 -27.284 -5.451 1.00 44.53 90 ASN A N 1
ATOM 716 C CA . ASN A 1 90 ? 28.938 -27.821 -6.573 1.00 44.53 90 ASN A CA 1
ATOM 717 C C . ASN A 1 90 ? 29.254 -29.283 -6.246 1.00 44.53 90 ASN A C 1
ATOM 719 O O . ASN A 1 90 ? 30.323 -29.588 -5.722 1.00 44.53 90 ASN A O 1
ATOM 723 N N . TYR A 1 91 ? 28.314 -30.185 -6.514 1.00 44.41 91 TYR A N 1
ATOM 724 C CA . TYR A 1 91 ? 28.629 -31.605 -6.616 1.00 44.41 91 TYR A CA 1
ATOM 725 C C . TYR A 1 91 ? 27.894 -32.188 -7.824 1.00 44.41 91 TYR A C 1
ATOM 727 O O . TYR A 1 91 ? 26.680 -32.057 -7.945 1.00 44.41 91 TYR A O 1
ATOM 735 N N . MET A 1 92 ? 28.679 -32.827 -8.691 1.00 42.72 92 MET A N 1
ATOM 736 C CA . MET A 1 92 ? 28.299 -33.639 -9.853 1.00 42.72 92 MET A CA 1
ATOM 737 C C . MET A 1 92 ? 27.915 -32.917 -11.152 1.00 42.72 92 MET A C 1
ATOM 739 O O . MET A 1 92 ? 26.755 -32.853 -11.552 1.00 42.72 92 MET A O 1
ATOM 743 N N . ARG A 1 93 ? 28.946 -32.546 -11.916 1.00 41.91 93 ARG A N 1
ATOM 744 C CA . ARG A 1 93 ? 28.996 -32.913 -13.339 1.00 41.91 93 ARG A CA 1
ATOM 745 C C . ARG A 1 93 ? 30.302 -33.666 -13.593 1.00 41.91 93 ARG A C 1
ATOM 747 O O . ARG A 1 93 ? 31.361 -33.048 -13.640 1.00 41.91 93 ARG A O 1
ATOM 754 N N . THR A 1 94 ? 30.201 -34.991 -13.653 1.00 65.25 94 THR A N 1
ATOM 755 C CA . THR A 1 94 ? 31.105 -35.860 -14.423 1.00 65.25 94 THR A CA 1
ATOM 756 C C . THR A 1 94 ? 30.673 -35.859 -15.876 1.00 65.25 94 THR A C 1
ATOM 758 O O . THR A 1 94 ? 29.436 -35.874 -16.083 1.00 65.25 94 THR A O 1
#

Sequence (94 aa):
MAQVIEESQTDIIALNEVDKYFSRRSDNADQLTWLSDRLCMRHSFFGPAITFSSKTGSVPGQYGNAVLSRFPIVLVIKTYWVVPQMQHLNYMRT

=== Feature glossary ===
Reading guide. The protein is described through the following features:

Foldseek 3Di. A 3Di character summarizes, for each residue, the relative orientation of the Cα frame of its nearest spatial neighbor. Because it encodes fold topology rather than chemistry, 3Di alignments detect remote structural similarity that sequence alignment misses.

Contact-map, Ramachandran, and PAE plots. Plot images: a contact map (which residues are close in 3D, as an N×N binary image), a Ramachandran scatter (backbone torsion angles, revealing secondary-structure composition at a glance), and — for AlphaFold structures — a PAE heatmap (pairwise prediction confidence).

Radius of gyration, Cα contacts, bounding box. Radius of gyration (Rg) is the root-mean-square distance of Cα atoms from their centroid — a single number for overall size and compactness. A globular domain of N residues has Rg ≈ 2.2·N^0.38 Å; an extended or disordered chain has a much larger Rg. The Cα contact count is the number of residue pairs whose Cα atoms are within 8 Å and are more than four positions apart in sequence — a standard proxy for tertiary packing density. The bounding box is the smallest axis-aligned box enclosing all Cα atoms.

Secondary structure (8-state, DSSP). Eight-state secondary structure (DSSP): H is the canonical α-helix, G the tighter 3₁₀-helix, I the wider π-helix; E/B are β-structure, T and S are turns and bends, and '-' is everything else. DSSP derives these from the pattern of main-chain N–H···O=C hydrogen bonds, not from the sequence.

B-factor. B-factor (Debye–Waller factor) reflects atomic displacement in the crystal lattice. It is an experimental observable (units Å²), not a prediction; low values mean the atom is pinned down, high values mean it moves or is heterogeneous across the crystal.

pLDDT. pLDDT is the predicted lDDT-Cα score: AlphaFold's confidence that the local environment of each residue (all inter-atomic distances within 15 Å) is correctly placed. It is a per-residue number between 0 and 100, with higher meaning more reliable.

Nearest PDB structures. Nearest PDB neighbors are the top structural matches found by Foldseek when searching this structure against the entire Protein Data Bank. Each hit reports a TM-score (0 to 1; >0.5 almost always implies the same fold) and an E-value. These are *structural* homologs — they may share no detectable sequence similarity.

Solvent-accessible surface area. Accessible surface area quantifies burial. A residue with SASA near zero is packed into the hydrophobic core; one with SASA >100 Å² sits on the surface. Computed here via the Shrake–Rupley numerical algorithm with a 1.4 Å probe.

Rendered structure images. Structure images are PyMOL renders from six orthogonal camera directions. Cartoon representation draws helices as coils and strands as arrows; sticks shows the backbone as bonds; surface shows the solvent-excluded envelope. Rainbow coloring maps sequence position to hue (blue→red, N→C); chain coloring assigns a distinct color per polypeptide.

Backbone torsions (φ/ψ). φ (phi) and ψ (psi) are the two rotatable backbone dihedrals per residue: φ is the C(i-1)–N–Cα–C torsion, ψ is the N–Cα–C–N(i+1) torsion, both in degrees on (−180°, 180°]. α-helical residues cluster near (−60°, −45°); β-strand residues near (−120°, +130°). A Ramachandran plot is simply a scatter of (φ, ψ) for every residue.

Predicted aligned error. Predicted Aligned Error (PAE) is an AlphaFold confidence matrix: entry (i, j) is the expected error in the position of residue j, in ångströms, when the prediction is superimposed on the true structure at residue i. Low PAE within a block of residues means that block is internally rigid and well-predicted; high PAE between two blocks means their relative placement is uncertain even if each block individually is confident.

mmCIF coordinates. Structure coordinates are given as an mmCIF _atom_site loop: one row per atom with element, residue name, chain id, sequence number, and x/y/z position in Å. Only the four main-chain atoms per residue are included here; side chains are omitted to keep the record compact.

InterPro / GO / CATH / organism. Database cross-references. InterPro integrates a dozen domain/family signature databases into unified entries with residue-range hits. GO terms attach function/process/location labels with evidence codes. CATH codes position the fold in a four-level structural taxonomy. Organism is the NCBI-taxonomy species name.

Secondary structure (3-state, P-SEA). SS3 is a coarse helix/strand/coil call (letters a/b/c) made by the P-SEA algorithm from inter-Cα distances and dihedrals. It is less detailed than DSSP but needs only Cα positions.

Sequence. Sequence gives the chain of amino acids in standard one-letter code (A=alanine, C=cysteine, …, Y=tyrosine), read N→C. It is the only feature that is directly encoded by the gene; all structural features are derived from the folded form of this sequence.